Protein AF-Q32ZF8-F1 (afdb_monomer_lite)

InterPro domains:
  IPR001855 Beta-defensin-like domain [PF00711] (25-60)

Radius of gyration: 17.59 Å; chains: 1; bounding box: 33×20×52 Å

Sequence (63 aa):
MKISCFLLLVLSLYLFQVNQATDQDTAKCVQKKNVCYYFECPWLSISVSTCYKGKAKCCQKRY

Organism: Rattus norvegicus (NCBI:txid10116)

pLDDT: mean 87.27, std 11.63, range [54.44, 97.75]

Structure (mmCIF, N/CA/C/O backbone):
data_AF-Q32ZF8-F1
#
_entry.id   AF-Q32ZF8-F1
#
loop_
_atom_site.group_PDB
_atom_site.id
_atom_site.type_symbol
_atom_site.label_atom_id
_atom_site.label_alt_id
_atom_site.label_comp_id
_atom_site.label_asym_id
_atom_site.label_entity_id
_atom_site.label_seq_id
_atom_site.pdbx_PDB_ins_code
_atom_site.Cartn_x
_atom_site.Cartn_y
_atom_site.Cartn_z
_atom_site.occupancy
_atom_site.B_iso_or_equiv
_atom_site.auth_seq_id
_atom_site.auth_comp_id
_atom_site.auth_asym_id
_atom_site.auth_atom_id
_atom_site.pdbx_PDB_model_num
ATOM 1 N N . MET A 1 1 ? -22.350 -4.470 40.419 1.00 59.91 1 MET A N 1
ATOM 2 C CA . MET A 1 1 ? -21.117 -3.860 39.860 1.00 59.91 1 MET A CA 1
ATOM 3 C C . MET A 1 1 ? -20.227 -4.831 39.078 1.00 59.91 1 MET A C 1
ATOM 5 O O . MET A 1 1 ? -19.794 -4.440 38.009 1.00 59.91 1 MET A O 1
ATOM 9 N N . LYS A 1 2 ? -19.988 -6.082 39.518 1.00 72.88 2 LYS A N 1
ATOM 10 C CA . LYS A 1 2 ? -19.044 -7.009 38.842 1.00 72.88 2 LYS A CA 1
ATOM 11 C C . LYS A 1 2 ? -19.383 -7.336 37.373 1.00 72.88 2 LYS A C 1
ATOM 13 O O . LYS A 1 2 ? -18.490 -7.301 36.541 1.00 72.88 2 LYS A O 1
ATOM 18 N N . ILE A 1 3 ? -20.652 -7.601 37.039 1.00 78.50 3 ILE A N 1
ATOM 19 C CA . ILE A 1 3 ? -21.063 -8.014 35.676 1.00 78.50 3 ILE A CA 1
ATOM 20 C C . ILE A 1 3 ? -20.848 -6.898 34.637 1.00 78.50 3 ILE A C 1
ATOM 22 O O . ILE A 1 3 ? -20.416 -7.174 33.523 1.00 78.50 3 ILE A O 1
ATOM 26 N N . SER A 1 4 ? -21.076 -5.636 35.018 1.00 81.94 4 SER A N 1
ATOM 27 C CA . SER A 1 4 ? -20.878 -4.483 34.125 1.00 81.94 4 SER A CA 1
ATOM 28 C C . SER A 1 4 ? -19.418 -4.358 33.663 1.00 81.94 4 SER A C 1
ATOM 30 O O . SER A 1 4 ? -19.157 -4.107 32.489 1.00 81.94 4 SER A O 1
ATOM 32 N N . CYS A 1 5 ? -18.454 -4.639 34.549 1.00 84.19 5 CYS A N 1
ATOM 33 C CA . CYS A 1 5 ? -17.032 -4.638 34.197 1.00 84.19 5 CYS A CA 1
ATOM 34 C C . CYS A 1 5 ? -16.683 -5.709 33.155 1.00 84.19 5 CYS A C 1
ATOM 36 O O . CYS A 1 5 ? -15.934 -5.423 32.225 1.00 84.19 5 CYS A O 1
ATOM 38 N N . PHE A 1 6 ? -17.240 -6.921 33.275 1.00 86.75 6 PHE A N 1
ATOM 39 C CA . PHE A 1 6 ? -17.012 -7.980 32.286 1.00 86.75 6 PHE A CA 1
ATOM 40 C C . PHE A 1 6 ? -17.594 -7.612 30.916 1.00 86.75 6 PHE A C 1
ATOM 42 O O . PHE A 1 6 ? -16.924 -7.808 29.906 1.00 86.75 6 PHE A O 1
ATOM 49 N N . LEU A 1 7 ? -18.793 -7.020 30.872 1.00 87.56 7 LEU A N 1
ATOM 50 C CA . LEU A 1 7 ? -19.404 -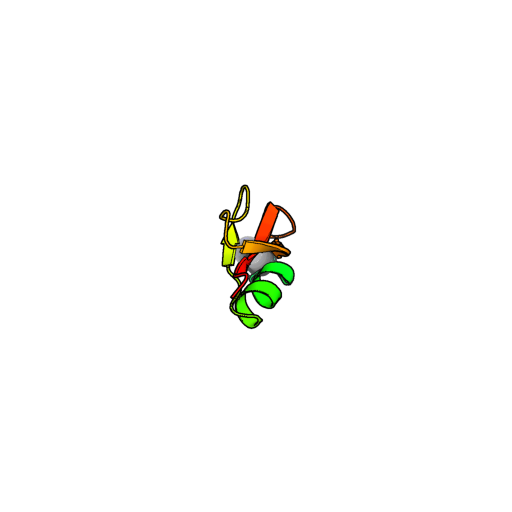6.553 29.621 1.00 87.56 7 LEU A CA 1
ATOM 51 C C . LEU A 1 7 ? -18.571 -5.457 28.941 1.00 87.56 7 LEU A C 1
ATOM 53 O O . LEU A 1 7 ? -18.339 -5.527 27.735 1.00 87.56 7 LEU A O 1
ATOM 57 N N . LEU A 1 8 ? -18.071 -4.482 29.709 1.00 87.62 8 LEU A N 1
ATOM 58 C CA . LEU A 1 8 ? -17.184 -3.434 29.193 1.00 87.62 8 LEU A CA 1
ATOM 59 C C . LEU A 1 8 ? -15.873 -4.004 28.636 1.00 87.62 8 LEU A C 1
ATOM 61 O O . LEU A 1 8 ? -15.402 -3.538 27.601 1.00 87.62 8 LEU A O 1
ATOM 65 N N . LEU A 1 9 ? -15.305 -5.021 29.290 1.00 87.88 9 LEU A N 1
ATOM 66 C CA . LEU A 1 9 ? -14.069 -5.670 28.849 1.00 87.88 9 LEU A CA 1
ATOM 67 C C . LEU A 1 9 ? -14.264 -6.479 27.556 1.00 87.88 9 LEU A C 1
ATOM 69 O O . LEU A 1 9 ? -13.414 -6.450 26.671 1.00 87.88 9 LEU A O 1
ATOM 73 N N . VAL A 1 10 ? -15.398 -7.168 27.406 1.00 87.75 10 VAL A N 1
ATOM 74 C CA . VAL A 1 10 ? -15.736 -7.866 26.154 1.00 87.75 10 VAL A CA 1
ATOM 75 C C . VAL A 1 10 ? -15.965 -6.864 25.019 1.00 87.75 10 VAL A C 1
ATOM 77 O O . VAL A 1 10 ? -15.468 -7.069 23.912 1.00 87.75 10 VAL A O 1
ATOM 80 N N . LEU A 1 11 ? -16.661 -5.755 25.290 1.00 86.06 11 LEU A N 1
ATOM 81 C CA . LEU A 1 11 ? -16.898 -4.705 24.299 1.00 86.06 11 LEU A CA 1
ATOM 82 C C . LEU A 1 11 ? -15.591 -4.038 23.847 1.00 86.06 11 LEU A C 1
ATOM 84 O O . LEU A 1 11 ? -15.407 -3.807 22.653 1.00 86.06 11 LEU A O 1
ATOM 88 N N . SER A 1 12 ? -14.668 -3.754 24.771 1.00 84.31 12 SER A N 1
ATOM 89 C CA . SER A 1 12 ? -13.377 -3.154 24.427 1.00 84.31 12 SER A CA 1
ATOM 90 C C . SER A 1 12 ? -12.508 -4.102 23.599 1.00 84.31 12 SER A C 1
ATOM 92 O O . SER A 1 12 ? -11.947 -3.666 22.596 1.00 84.31 12 SER A O 1
ATOM 94 N N . LEU A 1 13 ? -12.462 -5.397 23.936 1.00 82.12 13 LEU A N 1
ATOM 95 C CA . LEU A 1 13 ? -11.765 -6.415 23.139 1.00 82.12 13 LEU A CA 1
ATOM 96 C C . LEU A 1 13 ? -12.362 -6.562 21.733 1.00 82.12 13 LEU A C 1
ATOM 98 O O . LEU A 1 13 ? -11.610 -6.624 20.759 1.00 82.12 13 LEU A O 1
ATOM 102 N N . TYR A 1 14 ? -13.694 -6.567 21.615 1.00 80.31 14 TYR A N 1
ATOM 103 C CA . TYR A 1 14 ? -14.384 -6.610 20.324 1.00 80.31 14 TYR A CA 1
ATOM 104 C C . TYR A 1 14 ? -14.016 -5.399 19.454 1.00 80.31 14 TYR A C 1
ATOM 106 O O . TYR A 1 14 ? -13.600 -5.553 18.306 1.00 80.31 14 TYR A O 1
ATOM 114 N N . LEU A 1 15 ? -14.076 -4.190 20.020 1.00 76.19 15 LEU A N 1
ATOM 115 C CA . LEU A 1 15 ? -13.677 -2.964 19.323 1.00 76.19 15 LEU A CA 1
ATOM 116 C C . LEU A 1 15 ? -12.185 -2.956 18.951 1.00 76.19 15 LEU A C 1
ATOM 118 O O . LEU A 1 15 ? -11.812 -2.404 17.915 1.00 76.19 15 LEU A O 1
ATOM 122 N N . PHE A 1 16 ? -11.325 -3.568 19.768 1.00 69.44 16 PHE A N 1
ATOM 123 C CA . PHE A 1 16 ? -9.895 -3.661 19.486 1.00 69.44 16 PHE A CA 1
ATOM 124 C C . PHE A 1 16 ? -9.613 -4.610 18.314 1.00 69.44 16 PHE A C 1
ATOM 126 O O . PHE A 1 16 ? -8.888 -4.241 17.390 1.00 69.44 16 PHE A O 1
ATOM 133 N N . GLN A 1 17 ? -10.243 -5.791 18.287 1.00 62.91 17 GLN A N 1
ATOM 134 C CA . GLN A 1 17 ? -10.092 -6.753 17.187 1.00 62.91 17 GLN A CA 1
ATOM 135 C C . GLN A 1 17 ? -10.550 -6.187 15.834 1.00 62.91 17 GLN A C 1
ATOM 137 O O . GLN A 1 17 ? -9.892 -6.427 14.824 1.00 62.91 17 GLN A O 1
ATOM 142 N N . VAL A 1 18 ? -11.616 -5.378 15.808 1.00 61.06 18 VAL A N 1
ATOM 143 C CA . VAL A 1 18 ? -12.124 -4.737 14.576 1.00 61.06 18 VAL A CA 1
ATOM 144 C C . VAL A 1 18 ? -11.134 -3.719 13.977 1.00 61.06 18 VAL A C 1
ATOM 146 O O . VAL A 1 18 ? -11.176 -3.447 12.772 1.00 61.06 18 VAL A O 1
ATOM 149 N N . ASN A 1 19 ? -10.227 -3.167 14.791 1.00 57.62 19 ASN A N 1
ATOM 150 C CA . ASN A 1 19 ? -9.286 -2.121 14.379 1.00 57.62 19 ASN A CA 1
ATOM 151 C C . ASN A 1 19 ? -7.845 -2.612 14.157 1.00 57.62 19 ASN A C 1
ATOM 153 O O . ASN A 1 19 ? -7.100 -1.956 13.436 1.00 57.62 19 ASN A O 1
ATOM 157 N N . GLN A 1 20 ? -7.436 -3.720 14.785 1.00 54.44 20 GLN A N 1
ATOM 158 C CA . GLN A 1 20 ? -6.032 -4.167 14.824 1.00 54.44 20 GLN A CA 1
ATOM 159 C C . GLN A 1 20 ? -5.630 -5.128 13.707 1.00 54.44 20 GLN A C 1
ATOM 161 O O . GLN A 1 20 ? -4.436 -5.325 13.482 1.00 54.44 20 GLN A O 1
ATOM 166 N N . ALA A 1 21 ? -6.585 -5.757 13.020 1.00 59.66 21 ALA A N 1
ATOM 167 C CA . ALA A 1 21 ? -6.245 -6.537 11.844 1.00 59.66 21 ALA A CA 1
ATOM 168 C C . ALA A 1 21 ? -5.700 -5.561 10.801 1.00 59.66 21 ALA A C 1
ATOM 170 O O . ALA A 1 21 ? -6.483 -4.839 10.190 1.00 59.66 21 ALA A O 1
ATOM 171 N N . THR A 1 22 ? -4.371 -5.513 10.639 1.00 62.88 22 THR A N 1
ATOM 172 C CA . THR A 1 22 ? -3.710 -4.893 9.487 1.00 62.88 22 THR A CA 1
ATOM 173 C C . THR A 1 22 ? -4.576 -5.174 8.277 1.00 62.88 22 THR A C 1
ATOM 175 O O . THR A 1 22 ? -4.760 -6.341 7.922 1.00 62.88 22 THR A O 1
ATOM 178 N N . ASP A 1 23 ? -5.183 -4.118 7.734 1.00 81.31 23 ASP A N 1
ATOM 179 C CA . ASP A 1 23 ? -6.283 -4.270 6.791 1.00 81.31 23 ASP A CA 1
ATOM 180 C C . ASP A 1 23 ? -5.876 -5.220 5.665 1.00 81.31 23 ASP A C 1
ATOM 182 O O . ASP A 1 23 ? -4.727 -5.203 5.217 1.00 81.31 23 ASP A O 1
ATOM 186 N N . GLN A 1 24 ? -6.790 -6.089 5.227 1.00 88.94 24 GLN A N 1
ATOM 187 C CA . GLN A 1 24 ? -6.467 -7.158 4.277 1.00 88.94 24 GLN A CA 1
ATOM 188 C C . GLN A 1 24 ? -5.783 -6.620 3.005 1.00 88.94 24 GLN A C 1
ATOM 190 O O . GLN A 1 24 ? -4.937 -7.299 2.420 1.00 88.94 24 GLN A O 1
ATOM 195 N N . ASP A 1 25 ? -6.134 -5.406 2.575 1.00 91.25 25 ASP A N 1
ATOM 196 C CA . ASP A 1 25 ? -5.498 -4.715 1.455 1.00 91.25 25 ASP A CA 1
ATOM 197 C C . ASP A 1 25 ? -4.069 -4.251 1.794 1.00 91.25 25 ASP A C 1
ATOM 199 O O . ASP A 1 25 ? -3.135 -4.560 1.050 1.00 91.25 25 ASP A O 1
ATOM 203 N N . THR A 1 26 ? -3.863 -3.640 2.963 1.00 93.81 26 THR A N 1
ATOM 204 C CA . THR A 1 26 ? -2.536 -3.290 3.501 1.00 93.81 26 THR A CA 1
ATOM 205 C C . THR A 1 26 ? -1.624 -4.511 3.606 1.00 93.81 26 THR A C 1
ATOM 207 O O . THR A 1 26 ? -0.488 -4.477 3.130 1.00 93.81 26 THR A O 1
ATOM 210 N N . ALA A 1 27 ? -2.117 -5.616 4.172 1.00 93.19 27 ALA A N 1
ATOM 211 C CA . ALA A 1 27 ? -1.353 -6.852 4.309 1.00 93.19 27 ALA A CA 1
ATOM 212 C C . ALA A 1 27 ? -0.925 -7.404 2.939 1.00 93.19 27 ALA A C 1
ATOM 214 O O . ALA A 1 27 ? 0.247 -7.725 2.741 1.00 93.19 27 ALA A O 1
ATOM 215 N N . LYS A 1 28 ? -1.842 -7.437 1.959 1.00 94.00 28 LYS A N 1
ATOM 216 C CA . LYS A 1 28 ? -1.539 -7.847 0.575 1.00 94.00 28 LYS A CA 1
ATOM 217 C C . LYS A 1 28 ? -0.513 -6.930 -0.092 1.00 94.00 28 LYS A C 1
ATOM 219 O O . LYS A 1 28 ? 0.346 -7.421 -0.826 1.00 94.00 28 LYS A O 1
ATOM 224 N N . CYS A 1 29 ? -0.594 -5.621 0.145 1.00 94.88 29 CYS A N 1
ATOM 225 C CA . CYS A 1 29 ? 0.364 -4.659 -0.392 1.00 94.88 29 CYS A CA 1
ATOM 226 C C . CYS A 1 29 ? 1.781 -4.924 0.142 1.00 94.88 29 CYS A C 1
ATOM 228 O O . CYS A 1 29 ? 2.720 -5.110 -0.636 1.00 94.88 29 CYS A O 1
ATOM 230 N N . VAL A 1 30 ? 1.917 -5.028 1.467 1.00 93.38 30 VAL A N 1
ATOM 231 C CA . VAL A 1 30 ? 3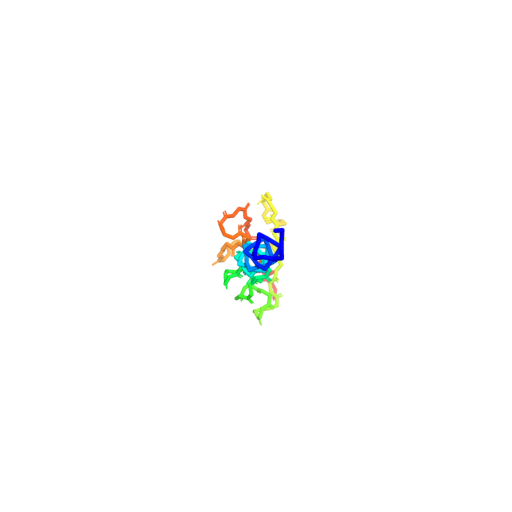.205 -5.243 2.144 1.00 93.38 30 VAL A CA 1
ATOM 232 C C . VAL A 1 30 ? 3.785 -6.623 1.827 1.00 93.38 30 VAL A C 1
ATOM 234 O O . VAL A 1 30 ? 4.986 -6.737 1.589 1.00 93.38 30 VAL A O 1
ATOM 237 N N . GLN A 1 31 ? 2.952 -7.665 1.730 1.00 95.50 31 GLN A N 1
ATOM 238 C CA . GLN A 1 31 ? 3.389 -9.008 1.329 1.00 95.50 31 GLN A CA 1
ATOM 239 C C . GLN A 1 31 ? 4.048 -9.009 -0.060 1.00 95.50 31 GLN A C 1
ATOM 241 O O . GLN A 1 31 ? 5.010 -9.740 -0.292 1.00 95.50 31 GLN A O 1
ATOM 246 N N . LYS A 1 32 ? 3.574 -8.154 -0.975 1.00 94.25 32 LYS A N 1
ATOM 247 C CA . LYS A 1 32 ? 4.171 -7.952 -2.304 1.00 94.25 32 LYS A CA 1
ATOM 248 C C . LYS A 1 32 ? 5.383 -7.008 -2.301 1.00 94.25 32 LYS A C 1
ATOM 250 O O . LYS A 1 32 ? 5.853 -6.642 -3.372 1.00 94.25 32 LYS A O 1
ATOM 255 N N . LYS A 1 33 ? 5.894 -6.616 -1.126 1.00 94.69 33 LYS A N 1
ATOM 256 C CA .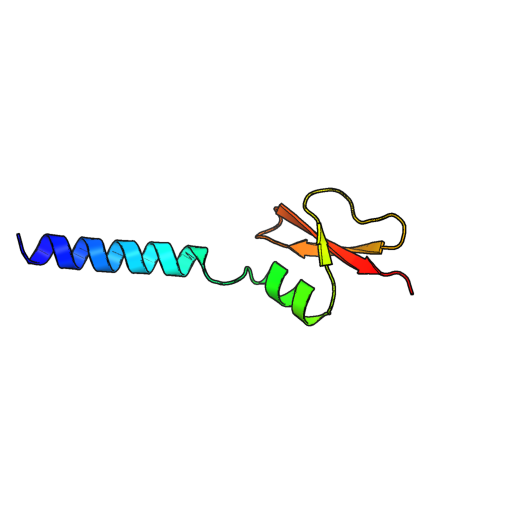 LYS A 1 33 ? 6.977 -5.629 -0.934 1.00 94.69 33 LYS A CA 1
ATOM 257 C C . LYS A 1 33 ? 6.675 -4.251 -1.545 1.00 94.69 33 LYS A C 1
ATOM 259 O O . LYS A 1 33 ? 7.593 -3.491 -1.850 1.00 94.69 33 LYS A O 1
ATOM 264 N N . ASN A 1 34 ? 5.394 -3.928 -1.712 1.00 96.25 34 ASN A N 1
ATOM 265 C CA . ASN A 1 34 ? 4.943 -2.616 -2.160 1.00 96.25 34 ASN A CA 1
ATOM 266 C C . ASN A 1 34 ? 4.771 -1.670 -0.964 1.00 96.25 34 ASN A C 1
ATOM 268 O O . ASN A 1 34 ? 4.784 -2.098 0.192 1.00 96.25 34 ASN A O 1
ATOM 272 N N . VAL A 1 35 ? 4.604 -0.377 -1.244 1.00 95.62 35 VAL A N 1
ATOM 273 C CA . VAL A 1 35 ? 4.513 0.672 -0.217 1.00 95.62 35 VAL A CA 1
ATOM 274 C C . VAL A 1 35 ? 3.175 1.394 -0.319 1.00 95.62 35 VAL A C 1
ATOM 276 O O . VAL A 1 35 ? 2.739 1.748 -1.410 1.00 95.62 35 VAL A O 1
ATOM 279 N N . CYS A 1 36 ? 2.528 1.632 0.819 1.00 94.88 36 CYS A N 1
ATOM 280 C CA . CYS A 1 36 ? 1.270 2.368 0.883 1.00 94.88 36 CYS A CA 1
ATOM 281 C C . CYS A 1 36 ? 1.513 3.883 0.971 1.00 94.88 36 CYS A C 1
ATOM 283 O O . CYS A 1 36 ? 2.288 4.336 1.811 1.00 94.88 36 CYS A O 1
ATOM 285 N N . TYR A 1 37 ? 0.809 4.664 0.151 1.00 96.00 37 TYR A N 1
ATOM 286 C CA . TYR A 1 37 ? 0.824 6.130 0.159 1.00 96.00 37 TYR A CA 1
ATOM 287 C C . TYR A 1 37 ? -0.604 6.671 0.284 1.00 96.00 37 TYR A C 1
ATOM 289 O O . TYR A 1 37 ? -1.486 6.255 -0.458 1.00 96.00 37 TYR A O 1
ATOM 297 N N . TYR A 1 38 ? -0.845 7.613 1.201 1.00 95.12 38 TYR A N 1
ATOM 298 C CA . TYR A 1 38 ? -2.174 8.223 1.397 1.00 95.12 38 TYR A CA 1
ATOM 299 C C . TYR A 1 38 ? -2.628 9.119 0.237 1.00 95.12 38 TYR A C 1
ATOM 301 O O . TYR A 1 38 ? -3.821 9.333 0.058 1.00 95.12 38 TYR A O 1
ATOM 309 N N . PHE A 1 39 ? -1.682 9.637 -0.545 1.00 93.38 39 PHE A N 1
ATOM 310 C CA . PHE A 1 39 ? -1.946 10.520 -1.677 1.00 93.38 39 PHE A CA 1
ATOM 311 C C . PHE A 1 39 ? -1.619 9.794 -2.987 1.00 93.38 39 PHE A C 1
ATOM 313 O O . PHE A 1 39 ? -2.065 8.671 -3.226 1.00 93.38 39 PHE A O 1
ATOM 320 N N . GLU A 1 40 ? -0.824 10.426 -3.842 1.00 94.62 40 GLU A N 1
ATOM 321 C CA . GLU A 1 40 ? -0.319 9.826 -5.065 1.00 94.62 40 GLU A CA 1
ATOM 322 C C . GLU A 1 40 ? 0.913 8.959 -4.812 1.00 94.62 40 GLU A C 1
ATOM 324 O O . GLU A 1 40 ? 1.703 9.193 -3.892 1.00 94.62 40 GLU A O 1
ATOM 329 N N . CYS A 1 41 ? 1.086 7.956 -5.671 1.00 96.00 41 CYS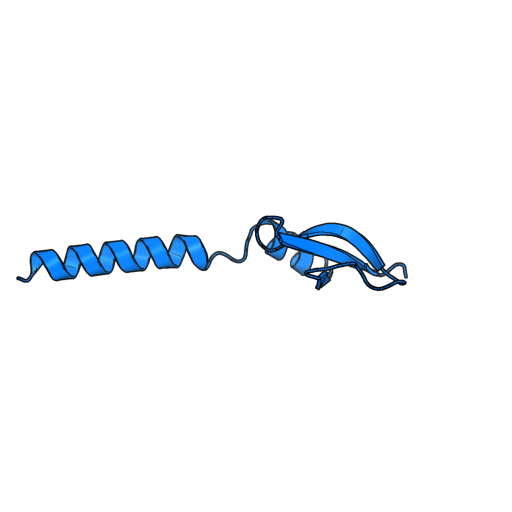 A N 1
ATOM 330 C CA . CYS A 1 41 ? 2.336 7.218 -5.724 1.00 96.00 41 CYS A CA 1
ATOM 331 C C . CYS A 1 41 ? 3.474 8.149 -6.179 1.00 96.00 41 CYS A C 1
ATOM 333 O O . CYS A 1 41 ? 3.245 9.034 -7.007 1.00 96.00 41 CYS A O 1
ATOM 335 N N . PRO A 1 42 ? 4.715 7.929 -5.712 1.00 95.94 42 PRO A N 1
ATOM 336 C CA . PRO A 1 42 ? 5.881 8.610 -6.263 1.00 95.94 42 PRO A CA 1
ATOM 337 C C . PRO A 1 42 ? 5.971 8.418 -7.781 1.00 95.94 42 PRO A C 1
ATOM 339 O O . PRO A 1 42 ? 5.561 7.381 -8.299 1.00 95.94 42 PRO A O 1
ATOM 342 N N . TRP A 1 43 ? 6.589 9.368 -8.487 1.00 94.69 43 TRP A N 1
ATOM 343 C CA . TRP A 1 43 ? 6.666 9.368 -9.957 1.00 94.69 43 TRP A CA 1
ATOM 344 C C . TRP A 1 43 ? 7.243 8.068 -10.560 1.00 94.69 43 TRP A C 1
ATOM 346 O O . TRP A 1 43 ? 6.796 7.608 -11.608 1.00 94.69 43 TRP A O 1
ATOM 356 N N . LEU A 1 44 ? 8.185 7.420 -9.864 1.00 95.50 44 LEU A N 1
ATOM 357 C CA . LEU A 1 44 ? 8.807 6.145 -10.265 1.00 95.50 44 LEU A CA 1
ATOM 358 C C . LEU A 1 44 ? 8.031 4.896 -9.802 1.00 95.50 44 LEU A C 1
ATOM 360 O O . LEU A 1 44 ? 8.577 3.791 -9.754 1.00 95.50 44 LEU A O 1
ATOM 364 N N . SER A 1 45 ? 6.772 5.053 -9.402 1.00 96.56 45 SER A N 1
ATOM 365 C CA . SER A 1 45 ? 5.904 3.973 -8.933 1.00 96.56 45 SER A CA 1
ATOM 366 C C . SER A 1 45 ? 4.548 4.010 -9.636 1.00 96.56 45 SER A C 1
ATOM 368 O O . SER A 1 45 ? 4.122 5.035 -10.161 1.00 96.56 45 SER A O 1
ATOM 370 N N . ILE A 1 46 ? 3.862 2.872 -9.660 1.00 96.12 46 ILE A N 1
ATOM 371 C CA . ILE A 1 46 ? 2.490 2.741 -10.157 1.00 96.12 46 ILE A CA 1
ATOM 372 C C . ILE A 1 46 ? 1.563 2.302 -9.032 1.00 96.12 46 ILE A C 1
ATOM 374 O O . ILE A 1 46 ? 1.956 1.517 -8.169 1.00 96.12 46 ILE A O 1
ATOM 378 N N . SER A 1 47 ? 0.326 2.794 -9.051 1.00 96.50 47 SER A N 1
ATOM 379 C CA . SER A 1 47 ? -0.723 2.281 -8.172 1.00 96.50 47 SER A CA 1
ATOM 380 C C . SER A 1 47 ? -1.206 0.934 -8.706 1.00 96.50 47 SER A C 1
ATOM 382 O O . SER A 1 47 ? -1.602 0.840 -9.866 1.00 96.50 47 SER A O 1
ATOM 384 N N . VAL A 1 48 ? -1.146 -0.106 -7.873 1.00 96.62 48 VAL A N 1
ATOM 385 C CA . VAL A 1 48 ? -1.535 -1.482 -8.251 1.00 96.62 48 VAL A CA 1
ATOM 386 C C . VAL A 1 48 ? -2.712 -2.025 -7.443 1.00 96.62 48 VAL A C 1
ATOM 388 O O . VAL A 1 48 ? -3.313 -3.024 -7.821 1.00 96.62 48 VAL A O 1
ATOM 391 N N . SER A 1 49 ? -3.014 -1.409 -6.298 1.00 95.31 49 SER A N 1
ATOM 392 C CA . SER A 1 49 ? -4.152 -1.730 -5.421 1.00 95.31 49 SER A CA 1
ATOM 393 C C . SER A 1 49 ? -4.308 -0.631 -4.357 1.00 95.31 49 SER A C 1
ATOM 395 O O . SER A 1 49 ? -3.692 0.432 -4.477 1.00 95.31 49 SER A O 1
ATOM 397 N N . THR A 1 50 ? -5.103 -0.870 -3.313 1.00 95.56 50 THR A N 1
ATOM 398 C CA . THR A 1 50 ? -5.301 0.049 -2.184 1.00 95.56 50 THR A CA 1
ATOM 399 C C . THR A 1 50 ? -4.642 -0.446 -0.893 1.00 95.56 50 THR A C 1
ATOM 401 O O . THR A 1 50 ? -4.210 -1.594 -0.808 1.00 95.56 50 THR A O 1
ATOM 404 N N . CYS A 1 51 ? -4.582 0.427 0.112 1.00 93.00 51 CYS A N 1
ATOM 405 C CA . CYS A 1 51 ? -4.260 0.111 1.501 1.00 93.00 51 CYS A CA 1
ATOM 406 C C . CYS A 1 51 ? -5.217 0.842 2.460 1.00 93.00 51 CYS A C 1
ATOM 408 O O . CYS A 1 51 ? -5.898 1.796 2.071 1.00 93.00 51 CYS A O 1
ATOM 410 N N . TYR A 1 52 ? -5.193 0.446 3.732 1.00 91.75 52 TYR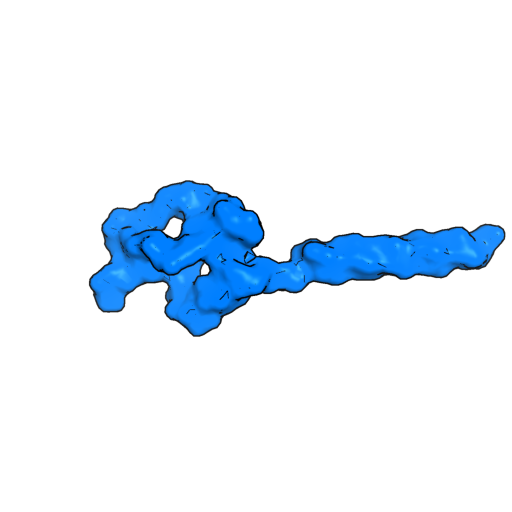 A N 1
ATOM 411 C CA . TYR A 1 52 ? -5.952 1.036 4.837 1.00 91.75 52 TYR A CA 1
ATOM 412 C C . TYR A 1 52 ? -7.462 1.107 4.568 1.00 91.75 52 TYR A C 1
ATOM 414 O O . TYR A 1 52 ? -8.074 2.171 4.712 1.00 91.75 52 TYR A O 1
ATOM 422 N N . LYS A 1 53 ? -8.074 -0.007 4.137 1.00 90.12 53 LYS A N 1
ATOM 423 C CA . LYS A 1 53 ? -9.498 -0.067 3.740 1.00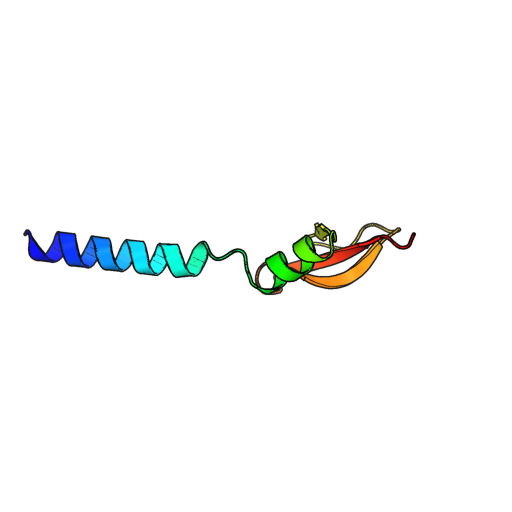 90.12 53 LYS A CA 1
ATOM 424 C C . LYS A 1 53 ? -9.826 0.891 2.588 1.00 90.12 53 LYS A C 1
ATOM 426 O O . LYS A 1 53 ? -10.836 1.592 2.628 1.00 90.12 53 LYS A O 1
ATOM 431 N N . GLY A 1 54 ? -8.959 0.971 1.581 1.00 91.12 54 GLY A N 1
ATOM 432 C CA . GLY A 1 54 ? -9.186 1.855 0.431 1.00 91.12 54 GLY A CA 1
ATOM 433 C C . GLY A 1 54 ? -8.781 3.320 0.626 1.00 91.12 54 GLY A C 1
ATOM 434 O O . GLY A 1 54 ? -8.921 4.104 -0.308 1.00 91.12 54 GLY A O 1
ATOM 435 N N . LYS A 1 55 ? -8.279 3.715 1.804 1.00 92.88 55 LYS A N 1
ATOM 436 C CA . LYS A 1 55 ? -7.906 5.113 2.101 1.00 92.88 55 LYS A CA 1
ATOM 437 C C . LYS A 1 55 ? -6.555 5.532 1.520 1.00 92.88 55 LYS A C 1
ATOM 439 O O . LYS A 1 55 ? -6.253 6.720 1.488 1.00 92.88 55 LYS A O 1
ATOM 444 N N . ALA A 1 56 ? -5.733 4.572 1.114 1.00 95.06 56 ALA A N 1
ATOM 445 C CA . ALA A 1 56 ? -4.412 4.801 0.548 1.00 95.06 56 ALA A CA 1
ATOM 446 C C . ALA A 1 56 ? -4.201 3.961 -0.713 1.00 95.06 56 ALA A C 1
ATOM 448 O O . ALA A 1 56 ? -4.909 2.984 -0.969 1.00 95.06 56 ALA A O 1
ATOM 449 N N . LYS A 1 57 ? -3.191 4.329 -1.496 1.00 97.12 57 LYS A N 1
ATOM 450 C CA . LYS A 1 57 ? -2.750 3.620 -2.695 1.00 97.12 57 LYS A CA 1
ATOM 451 C C . LYS A 1 57 ? -1.594 2.690 -2.351 1.00 97.12 57 LYS A C 1
ATOM 453 O O . LYS A 1 57 ? -0.620 3.108 -1.733 1.00 97.12 57 LYS A O 1
ATOM 458 N N . CYS A 1 58 ? -1.678 1.441 -2.791 1.00 97.06 58 CYS A N 1
ATOM 459 C CA . CYS A 1 58 ? -0.548 0.524 -2.797 1.00 97.06 58 CYS A CA 1
ATOM 460 C C . CYS A 1 58 ? 0.295 0.777 -4.050 1.00 97.06 58 CYS A C 1
ATOM 462 O O . CYS A 1 58 ? -0.185 0.588 -5.174 1.00 97.06 58 CYS A O 1
ATOM 464 N N . CYS A 1 59 ? 1.538 1.199 -3.855 1.00 97.75 59 CYS A N 1
ATOM 465 C CA . CYS A 1 59 ? 2.439 1.641 -4.907 1.00 97.75 59 CYS A CA 1
ATOM 466 C C . CYS A 1 59 ? 3.584 0.642 -5.110 1.00 97.75 59 CYS A C 1
ATOM 468 O O . CYS A 1 59 ? 4.319 0.319 -4.172 1.00 97.75 59 CYS A O 1
ATOM 470 N N . GLN A 1 60 ? 3.741 0.179 -6.348 1.00 97.44 60 GLN A N 1
ATOM 471 C CA . GLN A 1 60 ? 4.823 -0.701 -6.790 1.00 97.44 60 GLN A CA 1
ATOM 472 C C . GLN A 1 60 ? 5.844 0.105 -7.594 1.00 97.44 60 GLN A C 1
ATOM 474 O O . GLN A 1 60 ? 5.464 0.877 -8.476 1.00 97.44 60 GLN A O 1
ATOM 479 N N . LYS A 1 61 ? 7.139 -0.067 -7.315 1.00 95.25 61 LYS A N 1
ATOM 480 C CA . LYS A 1 61 ? 8.207 0.604 -8.072 1.00 95.25 61 LYS A CA 1
ATOM 481 C C . LYS A 1 61 ? 8.308 0.027 -9.492 1.00 95.25 61 LYS A C 1
ATOM 483 O O . LYS A 1 61 ? 8.082 -1.163 -9.681 1.00 95.25 61 LYS A O 1
ATOM 488 N N . ARG A 1 62 ? 8.634 0.865 -10.483 1.00 88.44 62 ARG A N 1
ATOM 489 C CA . ARG A 1 62 ? 8.683 0.489 -11.915 1.00 88.44 62 ARG A CA 1
ATOM 490 C C . ARG A 1 62 ? 9.954 -0.257 -12.376 1.00 88.44 62 ARG A C 1
ATOM 492 O O . ARG A 1 62 ? 10.095 -0.439 -13.579 1.00 88.44 62 ARG A O 1
ATOM 499 N N . TYR A 1 63 ? 10.869 -0.650 -11.488 1.00 79.19 63 TYR A N 1
ATOM 500 C CA . TYR A 1 63 ? 12.152 -1.261 -11.869 1.00 79.19 63 TYR A CA 1
ATOM 501 C C . TYR A 1 63 ? 12.245 -2.740 -11.502 1.00 79.19 63 TYR A C 1
ATOM 503 O O . TYR A 1 63 ? 11.664 -3.124 -10.460 1.00 79.19 63 TYR A O 1
#

Secondary structure (DSSP, 8-state):
-HHHHHHHHHHHHHHHHHHHS--HHHHHHHHTT-EEESSPPPTTEEEEEEETTTTEEEEEE--

Foldseek 3Di:
DVVVVVVVVVVVVVVCVVPPPQPPQNVVLVVVVWDWDQDDDPPQWDFDGHGDVRRTTTIDGND